Protein AF-A0A9W4KSP5-F1 (afdb_monomer_lite)

Radius of gyration: 14.36 Å; chains: 1; bounding box: 26×40×39 Å

Structure (mmCIF, N/CA/C/O backbone):
data_AF-A0A9W4KSP5-F1
#
_entry.id   AF-A0A9W4KSP5-F1
#
loop_
_atom_site.group_PDB
_atom_site.id
_atom_site.type_symbol
_atom_site.label_atom_id
_atom_site.label_alt_id
_atom_site.label_comp_id
_atom_site.label_asym_id
_atom_site.label_entity_id
_atom_site.label_seq_id
_atom_site.pdbx_PDB_ins_code
_atom_site.Cartn_x
_atom_site.Cartn_y
_atom_site.Cartn_z
_atom_site.occupancy
_atom_site.B_iso_or_equiv
_atom_site.auth_seq_id
_atom_site.auth_comp_id
_atom_site.auth_asym_id
_atom_site.auth_atom_id
_atom_site.pdbx_PDB_model_num
ATOM 1 N N . MET A 1 1 ? -7.760 27.531 27.766 1.00 46.62 1 MET A N 1
ATOM 2 C CA . MET A 1 1 ? -8.267 26.190 28.111 1.00 46.62 1 MET A CA 1
ATOM 3 C C . MET A 1 1 ? -8.446 25.440 26.793 1.00 46.62 1 MET A C 1
ATOM 5 O O . MET A 1 1 ? -9.449 25.649 26.136 1.00 46.62 1 MET A O 1
ATOM 9 N N . TYR A 1 2 ? -7.416 24.722 26.329 1.00 46.41 2 TYR A N 1
ATOM 10 C CA . TYR A 1 2 ? -7.397 24.015 25.027 1.00 46.41 2 TYR A CA 1
ATOM 11 C C . TYR A 1 2 ? -6.852 22.579 25.159 1.00 46.41 2 TYR A C 1
ATOM 13 O O . TYR A 1 2 ? -6.491 21.946 24.174 1.00 46.41 2 TYR A O 1
ATOM 21 N N . SER A 1 3 ? -6.769 22.058 26.384 1.00 50.12 3 SER A N 1
ATOM 22 C CA . SER A 1 3 ? -6.020 20.831 26.678 1.00 50.12 3 SER A CA 1
ATOM 23 C C . SER A 1 3 ? -6.867 19.553 26.647 1.00 50.12 3 SER A C 1
ATOM 25 O O . SER A 1 3 ? -6.340 18.485 26.926 1.00 50.12 3 SER A O 1
ATOM 27 N N . GLU A 1 4 ? -8.154 19.638 26.297 1.00 50.03 4 GLU A N 1
ATOM 28 C CA . GLU A 1 4 ? -9.087 18.496 26.341 1.00 50.03 4 GLU A CA 1
ATOM 29 C C . GLU A 1 4 ? -9.508 17.967 24.957 1.00 50.03 4 GLU A C 1
ATOM 31 O O . GLU A 1 4 ? -10.403 17.136 24.864 1.00 50.03 4 GLU A O 1
ATOM 36 N N . LEU A 1 5 ? -8.868 18.408 23.865 1.00 55.50 5 LEU A N 1
ATOM 37 C CA . LEU A 1 5 ? -9.206 17.961 22.500 1.00 55.50 5 LEU A CA 1
ATOM 38 C C . LEU A 1 5 ? -8.317 16.835 21.947 1.00 55.50 5 LEU A C 1
ATOM 40 O O . LEU A 1 5 ? -8.586 16.341 20.860 1.00 55.50 5 LEU A O 1
ATOM 44 N N . MET A 1 6 ? -7.288 16.396 22.677 1.00 48.38 6 MET A N 1
ATOM 45 C CA . MET A 1 6 ? -6.292 15.434 22.170 1.00 48.38 6 MET A CA 1
ATOM 46 C C . MET A 1 6 ? -6.253 14.148 23.002 1.00 48.38 6 MET A C 1
ATOM 48 O O . MET A 1 6 ? -5.186 13.659 23.360 1.00 48.38 6 MET A O 1
ATOM 52 N N . SER A 1 7 ? -7.421 13.613 23.365 1.00 48.44 7 SER A N 1
ATOM 53 C CA . SER A 1 7 ? -7.524 12.304 24.027 1.00 48.44 7 SER A CA 1
ATOM 54 C C . SER A 1 7 ? -8.326 11.311 23.199 1.00 48.44 7 SER A C 1
ATOM 56 O O . SER A 1 7 ? -9.241 10.643 23.665 1.00 48.44 7 SER A O 1
ATOM 58 N N . THR A 1 8 ? -7.959 11.197 21.934 1.00 52.91 8 THR A N 1
ATOM 59 C CA . THR A 1 8 ? -8.199 9.972 21.184 1.00 52.91 8 THR A CA 1
ATOM 60 C C . THR A 1 8 ? -6.825 9.443 20.835 1.00 52.91 8 THR A C 1
ATOM 62 O O . THR A 1 8 ? -6.094 10.004 20.026 1.00 52.91 8 THR A O 1
ATOM 65 N N . LYS A 1 9 ? -6.426 8.398 21.560 1.00 51.81 9 LYS A N 1
ATOM 66 C CA . LYS A 1 9 ? -5.350 7.501 21.161 1.00 51.81 9 LYS A CA 1
ATOM 67 C C . LYS A 1 9 ? -5.732 6.909 19.804 1.00 51.81 9 LYS A C 1
ATOM 69 O O . LYS A 1 9 ? -6.292 5.820 19.742 1.00 51.81 9 LYS A O 1
ATOM 74 N N . TYR A 1 10 ? -5.501 7.643 18.728 1.00 55.72 10 TYR A N 1
ATOM 75 C CA . TYR A 1 10 ? -5.535 7.069 17.400 1.00 55.72 10 TYR A CA 1
ATOM 76 C C . TYR A 1 10 ? -4.227 6.292 17.244 1.00 55.72 10 TYR A C 1
ATOM 78 O O . TYR A 1 10 ? -3.240 6.797 16.717 1.00 55.72 10 TYR A O 1
ATOM 86 N N . GLU A 1 11 ? -4.178 5.108 17.857 1.00 66.94 11 GLU A N 1
ATOM 87 C CA . GLU A 1 11 ? -3.043 4.198 17.736 1.00 66.94 11 GLU A CA 1
ATOM 88 C C . GLU A 1 11 ? -3.041 3.671 16.295 1.00 66.94 11 GLU A C 1
ATOM 90 O O . GLU A 1 11 ? -3.799 2.765 15.939 1.00 66.94 11 GLU A O 1
ATOM 95 N N . GLU A 1 12 ? -2.222 4.296 15.447 1.00 76.31 12 GLU A N 1
ATOM 96 C CA . GLU A 1 12 ? -1.881 3.757 14.135 1.00 76.31 12 GLU A CA 1
ATOM 97 C C . GLU A 1 12 ? -1.339 2.341 14.324 1.00 76.31 12 GLU A C 1
ATOM 99 O O . GLU A 1 12 ? -0.406 2.103 15.095 1.00 76.31 12 GLU A O 1
ATOM 104 N N . THR A 1 13 ? -1.971 1.385 13.654 1.00 88.25 13 THR A N 1
ATOM 105 C CA . THR A 1 13 ? -1.651 -0.034 13.779 1.00 88.25 13 THR A CA 1
ATOM 106 C C . THR A 1 13 ? -1.153 -0.543 12.437 1.00 88.25 13 THR A C 1
ATOM 108 O O . THR A 1 13 ? -1.580 -0.075 11.380 1.00 88.25 13 THR A O 1
ATOM 111 N N . MET A 1 14 ? -0.223 -1.494 12.484 1.00 90.62 14 MET A N 1
ATOM 112 C CA . MET A 1 14 ? 0.242 -2.193 11.296 1.00 90.62 14 MET A CA 1
ATOM 113 C C . MET A 1 14 ? -0.713 -3.338 10.962 1.00 90.62 14 MET A C 1
ATOM 115 O O . MET A 1 14 ? -1.018 -4.164 11.824 1.00 90.62 14 MET A O 1
ATOM 119 N N . TYR A 1 15 ? -1.147 -3.399 9.711 1.00 92.75 15 TYR A N 1
ATOM 120 C CA . TYR A 1 15 ? -2.007 -4.443 9.177 1.00 92.75 15 TYR A CA 1
ATOM 121 C C . TYR A 1 15 ? -1.346 -5.102 7.974 1.00 92.75 15 TYR A C 1
ATOM 123 O O . TYR A 1 15 ? -0.686 -4.441 7.173 1.00 92.75 15 TYR A O 1
ATOM 131 N N . GLU A 1 16 ? -1.542 -6.408 7.857 1.00 93.62 16 GLU A N 1
ATOM 132 C CA . GLU A 1 16 ? -1.203 -7.166 6.659 1.00 93.62 16 GLU A CA 1
ATOM 133 C C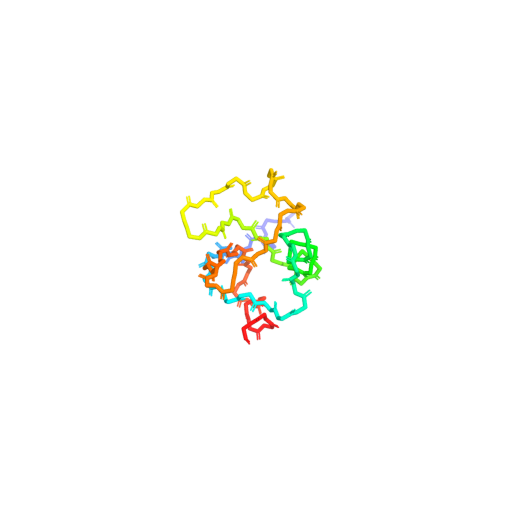 . GLU A 1 16 ? -2.377 -7.108 5.678 1.00 93.62 16 GLU A C 1
ATOM 135 O O . GLU A 1 16 ? -3.525 -7.319 6.080 1.00 93.62 16 GLU A O 1
ATOM 140 N N . ILE A 1 17 ? -2.088 -6.826 4.409 1.00 93.19 17 ILE A N 1
ATOM 141 C CA . ILE A 1 17 ? -3.061 -6.821 3.315 1.00 93.19 17 ILE A CA 1
ATOM 142 C C . ILE A 1 17 ? -2.499 -7.555 2.092 1.00 93.19 17 ILE A C 1
ATOM 144 O O . ILE A 1 17 ? -1.285 -7.644 1.888 1.00 93.19 17 ILE A O 1
ATOM 148 N N . SER A 1 18 ? -3.397 -8.064 1.251 1.00 92.31 18 SER A N 1
ATOM 149 C CA . SER A 1 18 ? -3.035 -8.600 -0.067 1.00 92.31 18 SER A CA 1
ATOM 150 C C . SER A 1 18 ? -2.899 -7.472 -1.092 1.00 92.31 18 SER A C 1
ATOM 152 O O . SER A 1 18 ? -3.495 -6.405 -0.926 1.00 92.31 18 SER A O 1
ATOM 154 N N . LYS A 1 19 ? -2.134 -7.693 -2.170 1.00 92.94 19 LYS A N 1
ATOM 155 C CA . LYS A 1 19 ? -2.123 -6.743 -3.292 1.00 92.94 19 LYS A CA 1
ATOM 156 C C . LYS A 1 19 ? -3.512 -6.687 -3.946 1.00 92.94 19 LYS A C 1
ATOM 158 O O . LYS A 1 19 ? -4.177 -7.716 -4.058 1.00 92.94 19 LYS A O 1
ATOM 163 N N . GLN A 1 20 ? -3.899 -5.517 -4.442 1.00 92.75 20 GLN A N 1
ATOM 164 C CA . GLN A 1 20 ? -5.031 -5.389 -5.361 1.00 92.75 20 GLN A CA 1
ATOM 165 C C . GLN A 1 20 ? -4.584 -5.659 -6.806 1.00 92.75 20 GLN A C 1
ATOM 167 O O . GLN A 1 20 ? -3.415 -5.461 -7.152 1.00 92.75 20 GLN A O 1
ATOM 172 N N . ASP A 1 21 ? -5.506 -6.108 -7.660 1.00 91.75 21 ASP A N 1
ATOM 173 C CA . ASP A 1 21 ? -5.213 -6.472 -9.056 1.00 91.75 21 ASP A CA 1
ATOM 174 C C . ASP A 1 21 ? -4.789 -5.259 -9.902 1.00 91.75 21 ASP A C 1
ATOM 176 O O . ASP A 1 21 ? -4.018 -5.381 -10.860 1.00 91.75 21 ASP A O 1
ATOM 180 N N . GLU A 1 22 ? -5.259 -4.070 -9.530 1.00 93.94 22 GLU A N 1
ATOM 181 C CA . GLU A 1 22 ? -4.930 -2.801 -10.169 1.00 93.94 22 GLU A CA 1
ATOM 182 C C . GLU A 1 22 ? -3.500 -2.338 -9.853 1.00 93.94 22 GLU A C 1
ATOM 184 O O . GLU A 1 22 ? -2.908 -1.588 -10.637 1.00 93.94 22 GLU A O 1
ATOM 189 N N . TRP A 1 23 ? -2.918 -2.794 -8.738 1.00 95.88 23 TRP A N 1
ATOM 190 C CA . TRP A 1 23 ? -1.589 -2.382 -8.295 1.00 95.88 23 TRP A CA 1
ATOM 191 C C . TRP A 1 23 ? -0.504 -3.159 -9.038 1.00 95.88 23 TRP A C 1
ATOM 193 O O . TRP A 1 23 ? -0.136 -4.285 -8.691 1.00 95.88 23 TRP A O 1
ATOM 203 N N . ARG A 1 24 ? 0.043 -2.541 -10.087 1.00 96.38 24 ARG A N 1
ATOM 204 C CA . ARG A 1 24 ? 1.108 -3.152 -10.893 1.00 96.38 24 ARG A CA 1
ATOM 205 C C . ARG A 1 24 ? 2.470 -2.933 -10.267 1.00 96.38 24 ARG A C 1
ATOM 207 O O . ARG A 1 24 ? 3.311 -3.826 -10.332 1.00 96.38 24 ARG A O 1
ATOM 214 N N . THR A 1 25 ? 2.684 -1.751 -9.707 1.00 97.81 25 THR A N 1
ATOM 215 C CA . THR A 1 25 ? 3.930 -1.309 -9.083 1.00 97.81 25 THR A CA 1
ATOM 216 C C . THR A 1 25 ? 3.712 -0.881 -7.641 1.00 97.81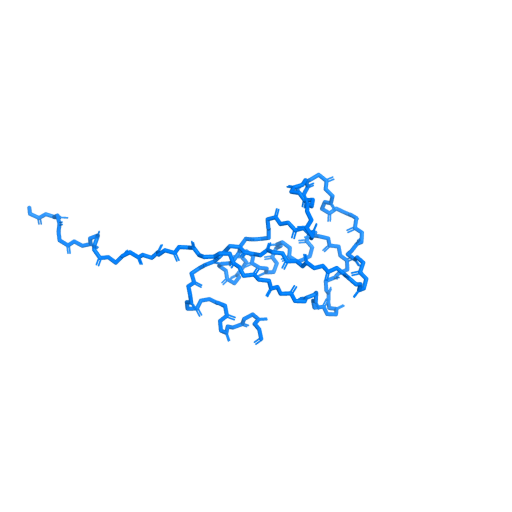 25 THR A C 1
ATOM 218 O O . THR A 1 25 ? 2.594 -0.539 -7.250 1.00 97.81 25 THR A O 1
ATOM 221 N N . TYR A 1 26 ? 4.782 -0.850 -6.844 1.00 96.94 26 TYR A N 1
ATOM 222 C CA . TYR A 1 26 ? 4.701 -0.351 -5.468 1.00 96.94 26 TYR A CA 1
ATOM 223 C C . TYR A 1 26 ? 4.211 1.100 -5.403 1.00 96.94 26 TYR A C 1
ATOM 225 O O . TYR A 1 26 ? 3.539 1.469 -4.447 1.00 96.94 26 TYR A O 1
ATOM 233 N N . ARG A 1 27 ? 4.489 1.915 -6.427 1.00 97.38 27 ARG A N 1
ATOM 234 C CA . ARG A 1 27 ? 3.975 3.281 -6.561 1.00 97.38 27 ARG A CA 1
ATOM 235 C C . ARG A 1 27 ? 2.456 3.322 -6.660 1.00 97.38 27 ARG A C 1
ATOM 237 O O . ARG A 1 27 ? 1.858 4.189 -6.029 1.00 97.38 27 ARG A O 1
ATOM 244 N N . ASP A 1 28 ? 1.855 2.412 -7.425 1.00 97.25 28 ASP A N 1
ATOM 245 C CA . ASP A 1 28 ? 0.398 2.347 -7.590 1.00 97.25 28 ASP A CA 1
ATOM 246 C C . ASP A 1 28 ? -0.267 2.084 -6.236 1.00 97.25 28 ASP A C 1
ATOM 248 O O . ASP A 1 28 ? -1.109 2.868 -5.800 1.00 97.25 28 ASP A O 1
ATOM 252 N N . ALA A 1 29 ? 0.202 1.049 -5.530 1.00 96.50 29 ALA A N 1
ATOM 253 C CA . ALA A 1 29 ? -0.271 0.717 -4.189 1.00 96.50 29 ALA A CA 1
ATOM 254 C C . ALA A 1 29 ? -0.038 1.863 -3.200 1.00 96.50 29 ALA A C 1
ATOM 256 O O . ALA A 1 29 ? -0.928 2.217 -2.437 1.00 96.50 29 ALA A O 1
ATOM 257 N N . PHE A 1 30 ? 1.148 2.478 -3.220 1.00 95.62 30 PHE A N 1
ATOM 258 C CA . PHE A 1 30 ? 1.493 3.554 -2.295 1.00 95.62 30 PHE A CA 1
ATOM 259 C C . PHE A 1 30 ? 0.577 4.770 -2.463 1.00 95.62 30 PHE A C 1
ATOM 261 O O . PHE A 1 30 ? 0.098 5.313 -1.472 1.00 95.62 30 PHE A O 1
ATOM 268 N N . ILE A 1 31 ? 0.327 5.201 -3.703 1.00 95.94 31 ILE A N 1
ATOM 269 C CA . ILE A 1 31 ? -0.545 6.348 -3.989 1.00 95.94 31 ILE A CA 1
ATOM 270 C C . ILE A 1 31 ? -1.991 6.030 -3.608 1.00 95.94 31 ILE A C 1
ATOM 272 O O . ILE A 1 31 ? -2.650 6.866 -2.993 1.00 95.94 31 ILE A O 1
ATOM 276 N N . ASP A 1 32 ? -2.481 4.843 -3.960 1.00 95.81 32 ASP A N 1
ATOM 277 C CA . ASP A 1 32 ? -3.848 4.440 -3.645 1.00 95.81 32 ASP A CA 1
ATOM 278 C C . ASP A 1 32 ? -4.078 4.348 -2.130 1.00 95.81 32 ASP A C 1
ATOM 280 O O . ASP A 1 32 ? -4.992 4.973 -1.594 1.00 95.81 32 ASP A O 1
ATOM 284 N N . LEU A 1 33 ? -3.181 3.677 -1.405 1.00 94.69 33 LEU A N 1
ATOM 285 C CA . LEU A 1 33 ? -3.224 3.605 0.054 1.00 94.69 33 LEU A CA 1
ATOM 286 C C . LEU A 1 33 ? -3.151 4.996 0.687 1.00 94.69 33 LEU A C 1
ATOM 288 O O . LEU A 1 33 ? -3.944 5.295 1.581 1.00 94.69 33 LEU A O 1
ATOM 292 N N . LEU A 1 34 ? -2.272 5.870 0.186 1.00 93.12 34 LEU A N 1
ATOM 293 C CA . LEU A 1 34 ? -2.140 7.236 0.691 1.00 93.12 34 LEU A CA 1
ATOM 294 C C . LEU A 1 34 ? -3.444 8.027 0.531 1.00 93.12 34 LEU A C 1
ATOM 296 O O . LEU A 1 34 ? -3.851 8.723 1.462 1.00 93.12 34 LEU A O 1
ATOM 300 N N . ASN A 1 35 ? -4.129 7.886 -0.607 1.00 93.50 35 ASN A N 1
ATOM 301 C CA . ASN A 1 35 ? -5.436 8.510 -0.839 1.00 93.50 35 ASN A CA 1
ATOM 302 C C . ASN A 1 35 ? -6.517 7.980 0.118 1.00 93.50 35 ASN A C 1
ATOM 304 O O . ASN A 1 35 ? -7.444 8.714 0.454 1.00 93.50 35 ASN A O 1
ATOM 308 N N . ASN A 1 36 ? -6.373 6.739 0.584 1.00 90.50 36 ASN A N 1
ATOM 309 C CA . ASN A 1 36 ? -7.257 6.103 1.560 1.00 90.50 36 ASN A CA 1
ATOM 310 C C . ASN A 1 36 ? -6.828 6.339 3.024 1.00 90.50 36 ASN A C 1
ATOM 312 O O . ASN A 1 36 ? -7.485 5.860 3.944 1.00 90.50 36 ASN A O 1
ATOM 316 N N . GLY A 1 37 ? -5.752 7.093 3.275 1.00 91.06 37 GLY A N 1
ATOM 317 C CA . GLY A 1 37 ? -5.258 7.367 4.630 1.00 91.06 37 GLY A CA 1
ATOM 318 C C . GLY A 1 37 ? -4.458 6.217 5.253 1.00 91.06 37 GLY A C 1
ATOM 319 O O . GLY A 1 37 ? -4.394 6.102 6.476 1.00 91.06 37 GLY A O 1
ATOM 320 N N . ALA A 1 38 ? -3.859 5.362 4.425 1.00 94.19 38 ALA A N 1
ATOM 321 C CA . ALA A 1 38 ? -2.938 4.307 4.824 1.00 94.19 38 ALA A CA 1
ATOM 322 C C . ALA A 1 38 ? -1.556 4.517 4.191 1.00 94.19 38 ALA A C 1
ATOM 324 O O . ALA A 1 38 ? -1.420 5.106 3.125 1.00 94.19 38 ALA A O 1
ATOM 325 N N . THR A 1 39 ? -0.506 4.022 4.841 1.00 94.62 39 THR A N 1
ATOM 326 C CA . THR A 1 39 ? 0.861 4.078 4.304 1.00 94.62 39 THR A CA 1
ATOM 327 C C . THR A 1 39 ? 1.409 2.675 4.131 1.00 94.62 39 THR A C 1
ATOM 329 O O . THR A 1 39 ? 1.479 1.922 5.099 1.00 94.62 39 THR A O 1
ATOM 332 N N . LEU A 1 40 ? 1.841 2.333 2.916 1.00 95.75 40 LEU A N 1
ATOM 333 C CA . LEU A 1 40 ? 2.588 1.104 2.657 1.00 95.75 40 LEU A CA 1
ATOM 334 C C . LEU A 1 40 ? 3.996 1.214 3.246 1.00 95.75 40 LEU A C 1
ATOM 336 O O . LEU A 1 40 ? 4.742 2.128 2.897 1.00 95.75 40 LEU A O 1
ATOM 340 N N . VAL A 1 41 ? 4.364 0.282 4.125 1.00 95.00 41 VAL A N 1
ATOM 341 C CA . VAL A 1 41 ? 5.651 0.315 4.839 1.00 95.00 41 VAL A CA 1
ATOM 342 C C . VAL A 1 41 ? 6.561 -0.862 4.520 1.00 95.00 41 VAL A C 1
ATOM 344 O O . VAL A 1 41 ? 7.779 -0.703 4.584 1.00 95.00 41 VAL A O 1
ATOM 347 N N . ALA A 1 42 ? 6.003 -2.023 4.171 1.00 95.94 42 ALA A N 1
ATOM 348 C CA . ALA A 1 42 ? 6.798 -3.210 3.885 1.00 95.94 42 ALA A CA 1
ATOM 349 C C . ALA A 1 42 ? 6.125 -4.154 2.887 1.00 95.94 42 ALA A C 1
ATOM 351 O O . ALA A 1 42 ? 4.904 -4.161 2.747 1.00 95.94 42 ALA A O 1
ATOM 352 N N . ASP A 1 43 ? 6.945 -5.001 2.276 1.00 95.31 43 ASP A N 1
ATOM 353 C CA . ASP A 1 43 ? 6.551 -6.269 1.668 1.00 95.31 43 ASP A CA 1
ATOM 354 C C . ASP A 1 43 ? 7.354 -7.376 2.360 1.00 95.31 43 ASP A C 1
ATOM 356 O O . ASP A 1 43 ? 8.589 -7.383 2.317 1.00 95.31 43 ASP A O 1
ATOM 360 N N . ARG A 1 44 ? 6.668 -8.290 3.053 1.00 91.19 44 ARG A N 1
ATOM 361 C CA . ARG A 1 44 ? 7.265 -9.309 3.928 1.00 91.19 44 ARG A CA 1
ATOM 362 C C . ARG A 1 44 ? 8.177 -8.656 4.975 1.00 91.19 44 ARG A C 1
ATOM 364 O O . ARG A 1 44 ? 7.707 -8.003 5.898 1.00 91.19 44 ARG A O 1
ATOM 371 N N . GLY A 1 45 ? 9.491 -8.836 4.839 1.00 89.94 45 GLY A N 1
ATOM 372 C CA . GLY A 1 45 ? 10.510 -8.230 5.700 1.00 89.94 45 GLY A CA 1
ATOM 373 C C . GLY A 1 45 ? 11.254 -7.056 5.061 1.00 89.94 45 GLY A C 1
ATOM 374 O O . GLY A 1 45 ? 12.186 -6.537 5.675 1.00 89.94 45 GL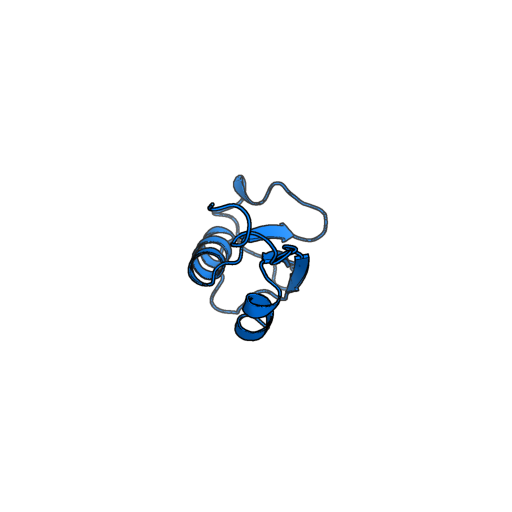Y A O 1
ATOM 375 N N . ASP A 1 46 ? 10.908 -6.659 3.834 1.00 92.38 46 ASP A N 1
ATOM 376 C CA . ASP A 1 46 ? 11.589 -5.577 3.130 1.00 92.38 46 ASP A CA 1
ATOM 377 C C . ASP A 1 46 ? 10.907 -4.230 3.379 1.00 92.38 46 ASP A C 1
ATOM 379 O O . ASP A 1 46 ? 9.808 -3.967 2.896 1.00 92.38 46 ASP A O 1
ATOM 383 N N . LEU A 1 47 ? 11.597 -3.362 4.120 1.00 92.12 47 LEU A N 1
ATOM 384 C CA . LEU A 1 47 ? 11.160 -2.002 4.447 1.00 92.12 47 LEU A CA 1
ATOM 385 C C . LEU A 1 47 ? 11.613 -0.960 3.408 1.00 92.12 47 LEU A C 1
ATOM 387 O O . LEU A 1 47 ? 11.293 0.221 3.528 1.00 92.12 47 LEU A O 1
ATOM 391 N N . ASN A 1 48 ? 12.369 -1.354 2.377 1.00 93.12 48 ASN A N 1
ATOM 392 C CA . ASN A 1 48 ? 12.912 -0.429 1.377 1.00 93.12 48 ASN A CA 1
ATOM 393 C C . ASN A 1 48 ? 11.938 -0.148 0.222 1.00 93.12 48 ASN A C 1
ATOM 395 O O . ASN A 1 48 ? 12.369 0.170 -0.886 1.00 93.12 48 ASN A O 1
ATOM 399 N N . ILE A 1 49 ? 10.628 -0.213 0.473 1.00 93.94 49 ILE A N 1
ATOM 400 C CA . ILE A 1 49 ? 9.576 -0.029 -0.540 1.00 93.94 49 ILE A CA 1
ATOM 401 C C . ILE A 1 49 ? 9.718 1.302 -1.288 1.00 93.94 49 ILE A C 1
ATOM 403 O O . ILE A 1 49 ? 9.570 1.354 -2.507 1.00 93.94 49 ILE A O 1
ATOM 407 N N . ASN A 1 50 ? 10.130 2.364 -0.591 1.00 91.00 50 ASN A N 1
ATOM 408 C CA . ASN A 1 50 ? 10.351 3.686 -1.188 1.00 91.00 50 ASN A CA 1
ATOM 409 C C . ASN A 1 50 ? 11.456 3.717 -2.262 1.00 91.00 50 ASN A C 1
ATOM 411 O O . ASN A 1 50 ? 11.481 4.632 -3.082 1.00 91.00 50 ASN A O 1
ATOM 415 N N . GLN A 1 51 ? 12.366 2.739 -2.279 1.00 94.94 51 GLN A N 1
ATOM 416 C CA . GLN A 1 51 ? 13.399 2.603 -3.315 1.00 94.94 51 GLN A CA 1
ATOM 417 C C . GLN A 1 51 ? 12.927 1.747 -4.499 1.00 94.94 51 GLN A C 1
ATOM 419 O O . GLN A 1 51 ? 13.567 1.744 -5.545 1.00 94.94 51 GLN A O 1
ATOM 424 N N . LYS A 1 52 ? 11.798 1.049 -4.340 1.00 93.81 52 LYS A N 1
ATOM 425 C CA . LYS A 1 52 ? 11.244 0.072 -5.281 1.00 93.81 52 LYS A CA 1
ATOM 426 C C . LYS A 1 52 ? 9.944 0.534 -5.926 1.00 93.81 52 LYS A C 1
ATOM 428 O O . LYS A 1 52 ? 9.241 -0.270 -6.517 1.00 93.81 52 LYS A O 1
ATOM 433 N N . LEU A 1 53 ? 9.604 1.820 -5.828 1.00 95.62 53 LEU A N 1
ATOM 434 C CA . LEU A 1 53 ? 8.308 2.347 -6.270 1.00 95.62 53 LEU A CA 1
ATOM 435 C C . LEU A 1 53 ? 7.951 1.950 -7.713 1.00 95.62 53 LEU A C 1
ATOM 437 O O . LEU A 1 53 ? 6.796 1.651 -7.986 1.00 95.62 53 LEU A O 1
ATOM 441 N N . ASP A 1 54 ? 8.927 1.882 -8.616 1.00 96.81 54 ASP A N 1
ATOM 442 C CA . ASP A 1 54 ? 8.696 1.526 -10.023 1.00 96.81 54 ASP A CA 1
ATOM 443 C C . ASP A 1 54 ? 8.843 0.016 -10.315 1.00 96.81 54 ASP A C 1
ATOM 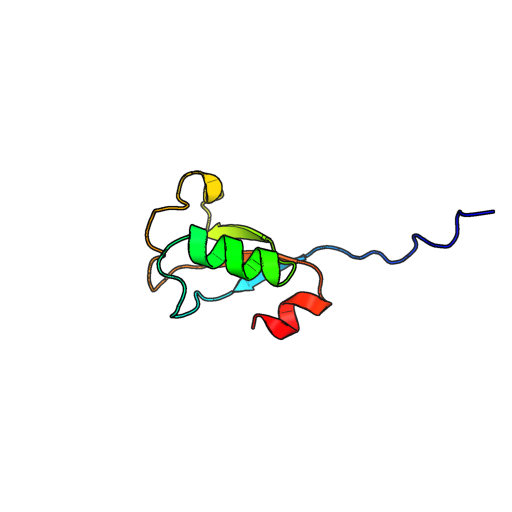445 O O . ASP A 1 54 ? 8.653 -0.425 -11.451 1.00 96.81 54 ASP A O 1
ATOM 449 N N . GLU A 1 55 ? 9.171 -0.795 -9.305 1.00 96.88 55 GLU A N 1
ATOM 450 C CA . GLU A 1 55 ? 9.210 -2.254 -9.413 1.00 96.88 55 GLU A CA 1
ATOM 451 C C . GLU A 1 55 ? 7.803 -2.847 -9.342 1.00 96.88 55 GLU A C 1
ATOM 453 O O . GLU A 1 55 ? 6.901 -2.298 -8.703 1.00 96.88 55 GLU A O 1
ATOM 458 N N . ARG A 1 56 ? 7.619 -4.003 -9.990 1.00 96.62 56 ARG A N 1
ATOM 459 C CA . ARG A 1 56 ? 6.349 -4.725 -9.936 1.00 96.62 56 ARG A CA 1
ATOM 460 C C . ARG A 1 56 ? 6.144 -5.390 -8.585 1.00 96.62 56 ARG A C 1
ATOM 462 O O . ARG A 1 56 ? 7.079 -5.977 -8.044 1.00 96.62 56 ARG A O 1
ATOM 469 N N . ILE A 1 57 ? 4.903 -5.367 -8.112 1.00 95.50 57 ILE A N 1
ATOM 470 C CA . ILE A 1 57 ? 4.501 -6.121 -6.925 1.00 95.50 57 ILE A CA 1
ATOM 471 C C . ILE A 1 57 ? 4.360 -7.602 -7.320 1.00 95.50 57 ILE A C 1
ATOM 473 O O . ILE A 1 57 ? 3.625 -7.899 -8.269 1.00 95.50 57 ILE A O 1
ATOM 477 N N . PRO A 1 58 ? 5.057 -8.533 -6.646 1.00 93.56 58 PRO A N 1
ATOM 478 C CA . PRO A 1 58 ? 4.871 -9.968 -6.852 1.00 93.56 58 PRO A CA 1
ATOM 479 C C . PRO A 1 58 ? 3.432 -10.413 -6.566 1.00 93.56 58 PRO A C 1
ATOM 481 O O . PRO A 1 58 ? 2.771 -9.867 -5.689 1.00 93.56 58 PRO A O 1
ATOM 484 N N . ASP A 1 59 ? 2.945 -11.441 -7.262 1.00 90.00 59 ASP A N 1
ATOM 485 C CA . ASP A 1 59 ? 1.584 -11.960 -7.034 1.00 90.00 59 ASP A CA 1
ATOM 486 C C . ASP A 1 59 ? 1.407 -12.593 -5.646 1.00 90.00 59 ASP A C 1
ATOM 488 O O . ASP A 1 59 ? 0.296 -12.670 -5.135 1.00 90.00 59 ASP A O 1
ATOM 492 N N . ASP A 1 60 ? 2.508 -13.015 -5.027 1.00 90.69 60 ASP A N 1
ATOM 493 C CA . ASP A 1 60 ? 2.578 -13.582 -3.684 1.00 90.69 60 ASP A CA 1
ATOM 494 C C . ASP A 1 60 ? 3.082 -12.567 -2.635 1.00 90.69 60 ASP A C 1
ATOM 496 O O . ASP A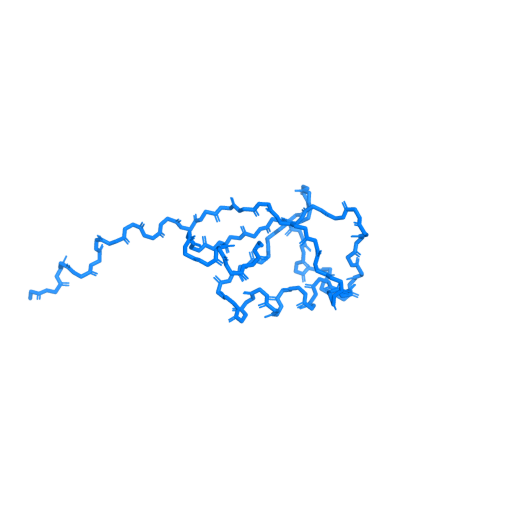 1 60 ? 3.571 -12.964 -1.570 1.00 90.69 60 ASP A O 1
ATOM 500 N N . ALA A 1 61 ? 3.025 -11.266 -2.944 1.00 93.44 61 ALA A N 1
ATOM 501 C CA . ALA A 1 61 ? 3.440 -10.199 -2.035 1.00 93.44 61 ALA A CA 1
ATOM 502 C C . ALA A 1 61 ? 2.626 -10.204 -0.734 1.00 93.44 61 ALA A C 1
ATOM 504 O O . ALA A 1 61 ? 1.423 -10.465 -0.729 1.00 93.44 61 ALA A O 1
ATOM 505 N N . GLN A 1 62 ? 3.298 -9.868 0.364 1.00 94.75 62 GLN A N 1
ATOM 506 C CA . GLN A 1 62 ? 2.712 -9.760 1.695 1.00 94.75 62 GLN A CA 1
ATOM 507 C C . GLN A 1 62 ? 2.890 -8.323 2.174 1.00 94.75 62 GLN A C 1
ATOM 509 O O . GLN A 1 62 ? 3.908 -7.973 2.770 1.00 94.75 62 GLN A O 1
ATOM 514 N N . LEU A 1 63 ? 1.922 -7.467 1.864 1.00 95.62 63 LEU A N 1
ATOM 515 C CA . LEU A 1 63 ? 2.064 -6.035 2.079 1.00 95.62 63 LEU A CA 1
ATOM 516 C C . LEU A 1 63 ? 1.685 -5.669 3.512 1.00 95.62 63 LEU A C 1
ATOM 518 O O . LEU A 1 63 ? 0.652 -6.091 4.026 1.00 95.62 63 LEU A O 1
ATOM 522 N N . PHE A 1 64 ? 2.504 -4.833 4.140 1.00 95.62 64 PHE A N 1
ATOM 523 C CA . PHE A 1 64 ? 2.224 -4.271 5.454 1.00 95.62 64 PHE A CA 1
ATOM 524 C C . PHE A 1 64 ? 1.950 -2.783 5.330 1.00 95.62 64 PHE A C 1
ATOM 526 O O . PHE A 1 64 ? 2.762 -2.029 4.784 1.00 95.62 64 PHE A O 1
ATOM 533 N N . VAL A 1 65 ? 0.815 -2.360 5.877 1.00 94.94 65 VAL A N 1
ATOM 534 C CA . VAL A 1 65 ? 0.377 -0.967 5.885 1.00 94.94 65 VAL A CA 1
ATOM 535 C C . VAL A 1 65 ? 0.200 -0.473 7.308 1.00 94.94 65 VAL A C 1
ATOM 537 O O . VAL A 1 65 ? -0.204 -1.228 8.187 1.00 94.94 65 VAL A O 1
ATOM 540 N N . ILE A 1 66 ? 0.492 0.800 7.541 1.00 92.75 66 ILE A N 1
ATOM 541 C CA . ILE A 1 66 ? 0.158 1.488 8.787 1.00 92.75 66 ILE A CA 1
ATOM 542 C C . ILE A 1 66 ? -1.016 2.416 8.507 1.00 92.75 66 ILE A C 1
ATOM 544 O O . ILE A 1 66 ? -0.964 3.226 7.578 1.00 92.75 66 ILE A O 1
ATOM 548 N N . CYS A 1 67 ? -2.078 2.287 9.297 1.00 90.62 67 CYS A N 1
ATOM 549 C CA . CYS A 1 67 ? -3.228 3.180 9.233 1.00 90.62 67 CYS A CA 1
ATOM 550 C C . CYS A 1 67 ? -3.997 3.196 10.556 1.00 90.62 67 CYS A C 1
ATOM 552 O O . CYS A 1 67 ? -3.758 2.389 11.463 1.00 90.62 67 CYS A O 1
ATOM 554 N N . TYR A 1 68 ? -4.963 4.105 10.652 1.00 86.00 68 TYR A N 1
ATOM 555 C CA . TYR A 1 68 ? -5.951 4.065 11.720 1.00 86.00 68 TYR A CA 1
ATOM 556 C C . TYR A 1 68 ? -6.864 2.844 11.581 1.00 86.00 68 TYR A C 1
ATOM 558 O O . TYR A 1 68 ? -7.080 2.311 10.488 1.00 86.00 68 TYR A O 1
ATOM 566 N N . LYS A 1 69 ? -7.419 2.392 12.706 1.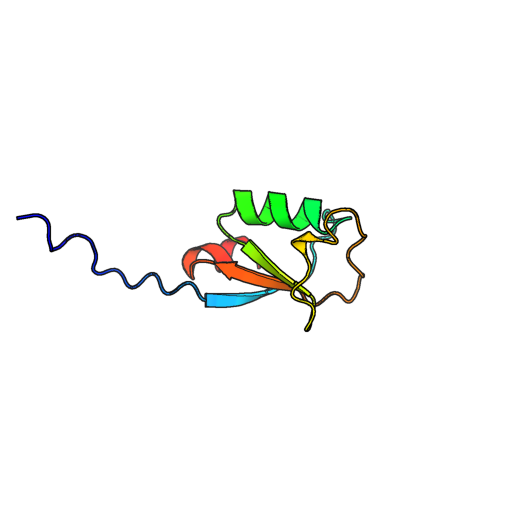00 80.25 69 LYS A N 1
ATOM 567 C CA . LYS A 1 69 ? -8.288 1.210 12.750 1.00 80.25 69 LYS A CA 1
ATOM 568 C C . LYS A 1 69 ? -9.555 1.386 11.908 1.00 80.25 69 LYS A C 1
ATOM 570 O O . LYS A 1 69 ? -10.106 0.414 11.409 1.00 80.25 69 LYS A O 1
ATOM 575 N N . GLU A 1 70 ? -10.039 2.606 11.754 1.00 80.56 70 GLU A N 1
ATOM 576 C CA . GLU A 1 70 ? -11.199 2.929 10.930 1.00 80.56 70 GLU A CA 1
ATOM 577 C C . GLU A 1 70 ? -10.897 2.717 9.437 1.00 80.56 70 GLU A C 1
ATOM 579 O O . GLU A 1 70 ? -11.744 2.216 8.696 1.00 80.56 70 GLU A O 1
ATOM 584 N N . THR A 1 71 ? -9.665 3.016 9.018 1.00 81.94 71 THR A N 1
ATOM 585 C CA . THR A 1 71 ? -9.212 2.961 7.624 1.00 81.94 71 THR A CA 1
ATOM 586 C C . THR A 1 71 ? -9.105 1.535 7.090 1.00 81.94 71 THR A C 1
ATOM 588 O O . THR A 1 71 ? -9.484 1.283 5.948 1.00 81.94 71 THR A O 1
ATOM 591 N N . ILE A 1 72 ? -8.666 0.569 7.907 1.00 81.69 72 ILE A N 1
ATOM 592 C CA . ILE A 1 72 ? -8.453 -0.806 7.421 1.00 81.69 72 ILE A CA 1
ATOM 593 C C . ILE A 1 72 ? -9.747 -1.466 6.923 1.00 81.69 72 ILE A C 1
ATOM 595 O O . ILE A 1 72 ? -9.707 -2.304 6.030 1.00 81.69 72 ILE A O 1
ATOM 599 N N . SER A 1 73 ? -10.904 -1.056 7.456 1.00 79.81 73 SER A N 1
ATOM 600 C CA . SER A 1 73 ? -12.212 -1.585 7.046 1.00 79.81 73 SER A CA 1
ATOM 601 C C . SER A 1 73 ? -12.622 -1.226 5.614 1.00 79.81 73 SER A C 1
ATOM 603 O O . SER A 1 73 ? -13.552 -1.829 5.092 1.00 79.81 73 SER A O 1
ATOM 605 N N . GLN A 1 74 ? -11.955 -0.248 4.994 1.00 77.12 74 GLN A N 1
ATOM 606 C CA . GLN A 1 74 ? -12.216 0.179 3.615 1.00 77.12 74 GLN A CA 1
ATOM 607 C C . GLN A 1 74 ? -11.214 -0.405 2.611 1.00 77.12 74 GLN A C 1
ATOM 609 O O . GLN A 1 74 ? -11.449 -0.321 1.410 1.00 77.12 74 GLN A O 1
ATOM 614 N N . ILE A 1 75 ? -10.103 -0.964 3.102 1.00 75.19 75 ILE A N 1
ATOM 615 C CA . ILE A 1 75 ? -8.995 -1.485 2.288 1.00 75.19 75 ILE A CA 1
ATOM 616 C C . ILE A 1 75 ? -9.055 -3.021 2.172 1.00 75.19 75 ILE A C 1
ATOM 618 O O . ILE A 1 75 ? -8.604 -3.553 1.160 1.00 75.19 75 ILE A O 1
ATOM 622 N N . ASN A 1 76 ? -9.590 -3.715 3.191 1.00 58.72 76 ASN A N 1
ATOM 623 C CA . ASN A 1 76 ? -9.740 -5.182 3.243 1.00 58.72 76 ASN A CA 1
ATOM 624 C C . ASN A 1 76 ? -11.036 -5.695 2.606 1.00 58.72 76 ASN A C 1
ATOM 626 O O . ASN A 1 76 ? -12.102 -5.104 2.891 1.00 58.72 76 ASN A O 1
#

Secondary structure (DSSP, 8-state):
--TTS-------EEEEEPPPTT--BHHHHHHHHHHTTEEEEEETTB--GGG-TTSBPPTT--EEEEE-HHHHHHH-

Sequence (76 aa):
MYSELMSTKYEETMYEISKQDEWRTYRDAFIDLLNNGATLVADRGDLNINQKLDERIPDDAQLFVICYKETISQIN

Foldseek 3Di:
DPPPPPPDPQPFDKDKDADDPPQFFLLSVQVVCVVLAKGWQDWPPDRVSVVGRVPGADNPTTIIITGGPVSVVVRD

pLDDT: mean 85.76, std 15.35, range [46.41, 97.81]

Organism: NCBI:txid1478